Protein AF-A0A7X5SBS2-F1 (afdb_monomer)

Radius of gyration: 34.57 Å; Cα contacts (8 Å, |Δi|>4): 89; chains: 1; bounding box: 69×33×91 Å

Secondary structure (DSSP, 8-state):
-HHHHHHHHHHHHHHHHHHHHHHHHHHHTTPPPPHHHHHHHHHHHS-HHHHHHHHHHHHHHHHHHHHTT---S-HHHHHHHTT----PPPTBTTTB-SS-------PPTT--HHHHHHHHHHHHTT--SHHHHHHHHHHHH-

Foldseek 3Di:
DVVVVVVLVVQLVVLVVVLVCVQVVCVVVVHHDDPVVSVVSSVVRRPVVCVVCVVVV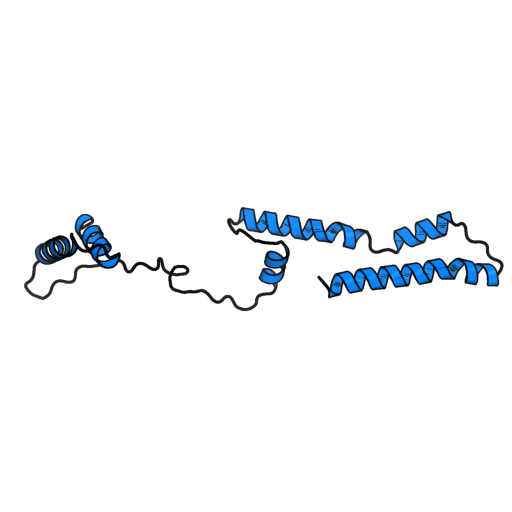LVVQQVVCVVVVHHDPGSVSSVVVVVDPDDDFDVAVTVDVNQDADDDQDDDPPDDSLNSLVVLLVVLVPPPGSHSVRSVVVSVVD

Structure (mmCIF, N/CA/C/O backbone):
data_AF-A0A7X5SBS2-F1
#
_entry.id   AF-A0A7X5SBS2-F1
#
loop_
_atom_site.group_PDB
_atom_site.id
_atom_site.type_symbol
_atom_site.label_atom_id
_atom_site.label_alt_id
_atom_site.label_comp_id
_atom_site.label_asym_id
_atom_site.label_entity_id
_atom_site.label_seq_id
_atom_site.pdbx_PDB_ins_code
_atom_site.Cartn_x
_atom_site.Cartn_y
_atom_site.Cartn_z
_atom_site.occupancy
_atom_site.B_iso_or_equiv
_atom_site.auth_seq_id
_atom_site.auth_comp_id
_atom_site.auth_asym_id
_atom_site.auth_atom_id
_atom_site.pdbx_PDB_model_num
ATOM 1 N N . GLU A 1 1 ? 9.464 -2.883 -7.842 1.00 69.19 1 GLU A N 1
ATOM 2 C CA . GLU A 1 1 ? 10.551 -1.889 -7.985 1.00 69.19 1 GLU A CA 1
ATOM 3 C C . GLU A 1 1 ? 11.785 -2.456 -8.685 1.00 69.19 1 GLU A C 1
ATOM 5 O O . GLU A 1 1 ? 12.035 -2.034 -9.802 1.00 69.19 1 GLU A O 1
ATOM 10 N N . ILE A 1 2 ? 12.476 -3.469 -8.137 1.00 80.69 2 ILE A N 1
ATOM 11 C CA . ILE A 1 2 ? 13.702 -4.042 -8.746 1.00 80.69 2 ILE A CA 1
ATOM 12 C C . ILE A 1 2 ? 13.506 -4.444 -10.218 1.00 80.69 2 ILE A C 1
ATOM 14 O O . ILE A 1 2 ? 14.307 -4.060 -11.062 1.00 80.69 2 ILE A O 1
ATOM 18 N N . ALA A 1 3 ? 12.420 -5.156 -10.542 1.00 84.69 3 ALA A N 1
ATOM 19 C CA . ALA A 1 3 ? 12.137 -5.580 -11.916 1.00 84.69 3 ALA A CA 1
ATOM 20 C C . ALA A 1 3 ? 11.961 -4.399 -12.889 1.00 84.69 3 ALA A C 1
ATOM 22 O O . ALA A 1 3 ? 12.453 -4.446 -14.012 1.00 84.69 3 ALA A O 1
ATOM 23 N N . LEU A 1 4 ? 11.300 -3.324 -12.451 1.00 86.69 4 LEU A N 1
ATOM 24 C CA . LEU A 1 4 ? 11.060 -2.152 -13.289 1.00 86.69 4 LEU A CA 1
ATOM 25 C C . LEU A 1 4 ? 12.327 -1.310 -13.454 1.00 86.69 4 LEU A C 1
ATOM 27 O O . LEU A 1 4 ? 12.637 -0.896 -14.564 1.00 86.69 4 LEU A O 1
ATOM 31 N N . THR A 1 5 ? 13.092 -1.102 -12.382 1.00 89.00 5 THR A N 1
ATOM 32 C CA . THR A 1 5 ? 14.395 -0.428 -12.461 1.00 89.00 5 THR A CA 1
ATOM 33 C C . THR A 1 5 ? 15.343 -1.192 -13.381 1.00 89.00 5 THR A C 1
ATOM 35 O O . THR A 1 5 ? 16.005 -0.582 -14.216 1.00 89.00 5 THR A O 1
ATOM 38 N N . LEU A 1 6 ? 15.361 -2.526 -13.284 1.00 93.81 6 LEU A N 1
ATOM 39 C CA . LEU A 1 6 ? 16.142 -3.383 -14.172 1.00 93.81 6 LEU A CA 1
ATOM 40 C C . LEU A 1 6 ? 15.684 -3.246 -15.627 1.00 93.81 6 LEU A C 1
ATOM 42 O O . LEU A 1 6 ? 16.524 -3.102 -16.508 1.00 93.81 6 LEU A O 1
ATOM 46 N N . LEU A 1 7 ? 14.371 -3.237 -15.876 1.00 93.25 7 LEU A N 1
ATOM 47 C CA . LEU A 1 7 ? 13.808 -3.044 -17.211 1.00 93.25 7 LEU A CA 1
ATOM 48 C C . LEU A 1 7 ? 14.217 -1.689 -17.803 1.00 93.25 7 LEU A C 1
ATOM 50 O O . LEU A 1 7 ? 14.725 -1.639 -18.920 1.00 93.25 7 LEU A O 1
ATOM 54 N N . LEU A 1 8 ? 14.035 -0.596 -17.057 1.00 93.38 8 LEU A N 1
ATOM 55 C CA . LEU A 1 8 ? 14.373 0.753 -17.516 1.00 93.38 8 LEU A CA 1
ATOM 56 C C . LEU A 1 8 ? 15.879 0.904 -17.760 1.00 93.38 8 LEU A C 1
ATOM 58 O O . LEU A 1 8 ? 16.279 1.489 -18.768 1.00 93.38 8 LEU A O 1
ATOM 62 N N . ALA A 1 9 ? 16.713 0.345 -16.880 1.00 94.19 9 ALA A N 1
ATOM 63 C CA . ALA A 1 9 ? 18.161 0.334 -17.048 1.00 94.19 9 ALA A CA 1
ATOM 64 C C . ALA A 1 9 ? 18.579 -0.483 -18.279 1.00 94.19 9 ALA A C 1
ATOM 66 O O . ALA A 1 9 ? 19.375 -0.002 -19.083 1.00 94.19 9 ALA A O 1
ATOM 67 N N . ALA A 1 10 ? 18.005 -1.675 -18.463 1.00 95.75 10 ALA A N 1
ATOM 68 C CA . ALA A 1 10 ? 18.274 -2.527 -19.614 1.00 95.75 10 ALA A CA 1
ATOM 69 C C . ALA A 1 10 ? 17.876 -1.836 -20.924 1.00 95.75 10 ALA A C 1
ATOM 71 O O . ALA A 1 10 ? 18.704 -1.733 -21.822 1.00 95.75 10 ALA A O 1
ATOM 72 N N . MET A 1 11 ? 16.661 -1.283 -21.014 1.00 95.12 11 MET A N 1
ATOM 73 C CA . MET A 1 11 ? 16.209 -0.551 -22.202 1.00 95.12 11 MET A CA 1
ATOM 74 C C . MET A 1 11 ? 17.098 0.659 -22.503 1.00 95.12 11 MET A C 1
ATOM 76 O O . MET A 1 11 ? 17.505 0.852 -23.646 1.00 95.12 11 MET A O 1
ATOM 80 N N . THR A 1 12 ? 17.448 1.445 -21.482 1.00 95.06 12 THR A N 1
ATOM 81 C CA . THR A 1 12 ? 18.332 2.611 -21.642 1.00 95.06 12 THR A CA 1
ATOM 82 C C . THR A 1 12 ? 19.705 2.195 -22.162 1.00 95.06 12 THR A C 1
ATOM 84 O O 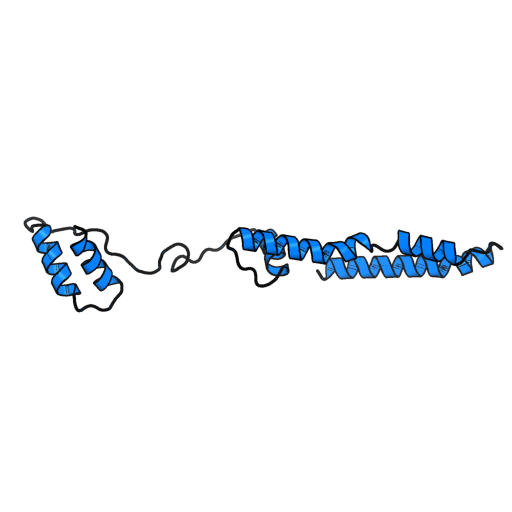. THR A 1 12 ? 20.208 2.796 -23.109 1.00 95.06 12 THR A O 1
ATOM 87 N N . LEU A 1 13 ? 20.295 1.141 -21.590 1.00 96.69 13 LEU A N 1
ATOM 88 C CA . LEU A 1 13 ? 21.589 0.617 -22.020 1.00 96.69 13 LEU A CA 1
ATOM 89 C C . LEU A 1 13 ? 21.530 0.083 -23.455 1.00 96.69 13 LEU A C 1
ATOM 91 O O . LEU A 1 13 ? 22.407 0.393 -24.259 1.00 96.69 13 LEU A O 1
ATOM 95 N N . THR A 1 14 ? 20.491 -0.681 -23.797 1.00 96.56 14 THR A N 1
ATOM 96 C CA . THR A 1 14 ? 20.289 -1.198 -25.153 1.00 96.56 14 THR A CA 1
ATOM 97 C C . THR A 1 14 ? 20.185 -0.061 -26.165 1.00 96.56 14 THR A C 1
ATOM 99 O O . THR A 1 14 ? 20.901 -0.078 -27.164 1.00 96.56 14 THR A O 1
ATOM 102 N N . PHE A 1 15 ? 19.356 0.956 -25.913 1.00 96.31 15 PHE A N 1
ATOM 103 C CA . PHE A 1 15 ? 19.217 2.085 -26.836 1.00 96.31 15 PHE A CA 1
ATOM 104 C C . PHE A 1 15 ? 20.482 2.933 -26.930 1.00 96.31 15 PHE A C 1
ATOM 106 O O . PHE A 1 15 ? 20.821 3.389 -28.019 1.00 96.31 15 PHE A O 1
ATOM 113 N N . LEU A 1 16 ? 21.222 3.085 -25.831 1.00 96.56 16 LEU A N 1
ATOM 114 C CA . LEU A 1 16 ? 22.517 3.755 -25.846 1.00 96.56 16 LEU A CA 1
ATOM 115 C C . LEU A 1 16 ? 23.511 3.014 -26.745 1.00 96.56 16 LEU A C 1
ATOM 117 O O . LEU A 1 16 ? 24.145 3.649 -27.582 1.00 96.56 16 LEU A O 1
ATOM 121 N N . ILE A 1 17 ? 23.614 1.685 -26.626 1.00 97.12 17 ILE A N 1
ATOM 122 C CA . ILE A 1 17 ? 24.486 0.866 -27.484 1.00 97.12 17 ILE A CA 1
ATOM 123 C C . ILE A 1 17 ? 24.063 0.984 -28.951 1.00 97.12 17 ILE A C 1
ATOM 125 O O . ILE A 1 17 ? 24.915 1.186 -29.817 1.00 97.12 17 ILE A O 1
ATOM 129 N N . VAL A 1 18 ? 22.758 0.909 -29.235 1.00 96.19 18 VAL A N 1
ATOM 130 C CA . VAL A 1 18 ? 22.227 1.070 -30.595 1.00 96.19 18 VAL A CA 1
ATOM 131 C C . VAL A 1 18 ? 22.644 2.422 -31.169 1.00 96.19 18 VAL A C 1
ATOM 133 O O . VAL A 1 18 ? 23.311 2.452 -32.200 1.00 96.19 18 VAL A O 1
ATOM 136 N N . VAL A 1 19 ? 22.344 3.530 -30.486 1.00 96.50 19 VAL A N 1
ATOM 137 C CA . VAL A 1 19 ? 22.664 4.881 -30.976 1.00 96.50 19 VAL A CA 1
ATOM 138 C C . VAL A 1 19 ? 24.176 5.096 -31.096 1.00 96.50 19 VAL A C 1
ATOM 140 O O . VAL A 1 19 ? 24.627 5.671 -32.084 1.00 96.50 19 VAL A O 1
ATOM 143 N N . ALA A 1 20 ? 24.973 4.589 -30.152 1.00 95.75 20 ALA A N 1
ATOM 144 C CA . ALA A 1 20 ? 26.431 4.697 -30.187 1.00 95.75 20 ALA A CA 1
ATOM 145 C C . ALA A 1 20 ? 27.071 3.893 -31.332 1.00 95.75 20 ALA A C 1
ATOM 147 O O . ALA A 1 20 ? 28.135 4.267 -31.821 1.00 95.75 20 ALA A O 1
ATOM 148 N N . SER A 1 21 ? 26.432 2.807 -31.779 1.00 96.12 21 SER A N 1
ATOM 149 C CA . SER A 1 21 ? 26.919 1.996 -32.902 1.00 96.12 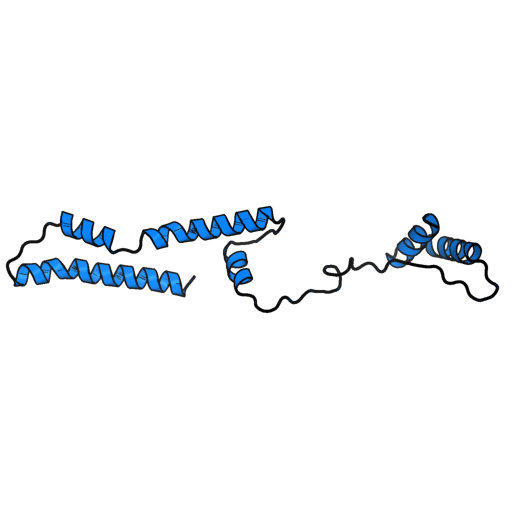21 SER A CA 1
ATOM 150 C C . SER A 1 21 ? 26.606 2.597 -34.280 1.00 96.12 21 SER A C 1
ATOM 152 O O . SER A 1 21 ? 27.325 2.325 -35.244 1.00 96.12 21 SER A O 1
ATOM 154 N N . LEU A 1 22 ? 25.579 3.454 -34.386 1.00 95.62 22 LEU A N 1
ATOM 155 C CA . LEU A 1 22 ? 25.124 4.025 -35.661 1.00 95.62 22 LEU A CA 1
ATOM 156 C C . LEU A 1 22 ? 26.202 4.818 -36.425 1.00 95.62 22 LEU A C 1
ATOM 158 O O . LEU A 1 22 ? 26.305 4.603 -37.632 1.00 95.62 22 LEU A O 1
ATOM 162 N N . PRO A 1 23 ? 27.033 5.682 -35.802 1.00 94.88 23 PRO A N 1
ATOM 163 C CA . PRO A 1 23 ? 28.094 6.399 -36.513 1.00 94.88 23 PRO A CA 1
ATOM 164 C C . PRO A 1 23 ? 29.107 5.478 -37.196 1.00 94.88 23 PRO A C 1
ATOM 166 O O . PRO A 1 23 ? 29.533 5.760 -38.312 1.00 94.88 23 PRO A O 1
ATOM 169 N N . ALA A 1 24 ? 29.473 4.365 -36.551 1.00 94.62 24 ALA A N 1
ATOM 170 C CA . ALA A 1 24 ? 30.422 3.407 -37.113 1.00 94.62 24 ALA A CA 1
ATOM 171 C C . ALA A 1 24 ? 29.829 2.679 -38.330 1.00 94.62 24 ALA A C 1
ATOM 173 O O . ALA A 1 24 ? 30.490 2.550 -39.360 1.00 94.62 24 ALA A O 1
ATOM 174 N N . ILE A 1 25 ? 28.564 2.257 -38.232 1.00 94.56 25 ILE A N 1
ATOM 175 C CA . ILE A 1 25 ? 27.844 1.599 -39.331 1.00 94.56 25 ILE A CA 1
ATOM 176 C C . ILE A 1 25 ? 27.636 2.572 -40.498 1.00 94.56 25 ILE A C 1
ATOM 178 O O . ILE A 1 25 ? 27.897 2.220 -41.646 1.00 94.56 25 ILE A O 1
ATOM 182 N N . ALA A 1 26 ? 27.207 3.803 -40.213 1.00 94.19 26 ALA A N 1
ATOM 183 C CA . ALA A 1 26 ? 26.998 4.835 -41.223 1.00 94.19 26 ALA A CA 1
ATOM 184 C C . ALA A 1 26 ? 28.310 5.208 -41.928 1.00 94.19 26 ALA A C 1
ATOM 186 O O . ALA A 1 26 ? 28.354 5.257 -43.157 1.00 94.19 26 ALA A O 1
ATOM 187 N N . GLY A 1 27 ? 29.397 5.361 -41.166 1.00 94.06 27 GLY A N 1
ATOM 188 C CA . GLY A 1 27 ? 30.727 5.615 -41.712 1.00 94.06 27 GLY A CA 1
ATOM 189 C C . GLY A 1 27 ? 31.206 4.503 -42.648 1.00 94.06 27 GLY A C 1
ATOM 190 O O . GLY A 1 27 ? 31.771 4.799 -43.698 1.00 94.06 27 GLY A O 1
ATOM 191 N N . PHE A 1 28 ? 30.915 3.236 -42.331 1.00 93.88 28 PHE A N 1
ATOM 192 C CA . PHE A 1 28 ? 31.251 2.099 -43.196 1.00 93.88 28 PHE A CA 1
ATOM 193 C C . PHE A 1 28 ? 30.550 2.153 -44.566 1.00 93.88 28 PHE A C 1
ATOM 195 O O . PHE A 1 28 ? 31.149 1.783 -45.572 1.00 93.88 28 PHE A O 1
ATOM 202 N N . VAL A 1 29 ? 29.310 2.650 -44.627 1.00 94.94 29 VAL A N 1
ATOM 203 C CA . VAL A 1 29 ? 28.547 2.807 -45.882 1.00 94.94 29 VAL A CA 1
ATOM 204 C C . VAL A 1 29 ? 28.703 4.192 -46.530 1.00 94.94 29 VAL A C 1
ATOM 206 O O . VAL A 1 29 ? 27.993 4.506 -47.483 1.00 94.94 29 VAL A O 1
ATOM 209 N N . GLY A 1 30 ? 29.626 5.027 -46.038 1.00 93.81 30 GLY A N 1
ATOM 210 C CA . GLY A 1 30 ? 29.909 6.358 -46.590 1.00 93.81 30 GLY A CA 1
ATOM 211 C C . GLY A 1 30 ? 28.877 7.437 -46.241 1.00 93.81 30 GLY A C 1
ATOM 212 O O . GLY A 1 30 ? 28.830 8.473 -46.900 1.00 93.81 30 GLY A O 1
ATOM 213 N N . VAL A 1 31 ? 28.049 7.213 -45.218 1.00 94.62 31 VAL A N 1
ATOM 214 C CA . VAL A 1 31 ? 27.033 8.161 -44.742 1.00 94.62 31 VAL A CA 1
ATOM 215 C C . VAL A 1 31 ? 27.529 8.866 -43.482 1.00 94.62 31 VAL A C 1
ATOM 217 O O . VAL A 1 31 ? 27.942 8.234 -42.513 1.00 94.62 31 VAL A O 1
ATOM 220 N N . THR A 1 32 ? 27.438 10.194 -43.457 1.00 91.75 32 THR A N 1
ATOM 221 C CA . THR A 1 32 ? 27.704 11.000 -42.259 1.00 91.75 32 THR A CA 1
ATOM 222 C C . THR A 1 32 ? 26.400 11.309 -41.533 1.00 91.75 32 THR A C 1
ATOM 224 O O . THR A 1 32 ? 25.485 11.880 -42.126 1.00 91.75 32 THR A O 1
ATOM 227 N N . LEU A 1 33 ? 26.317 10.961 -40.249 1.00 93.31 33 LEU A N 1
ATOM 228 C CA . LEU A 1 33 ? 25.170 11.294 -39.404 1.00 93.31 33 LEU A CA 1
ATOM 229 C C . LEU A 1 33 ? 25.435 12.590 -38.640 1.00 93.31 33 LEU A C 1
ATOM 231 O O . LEU A 1 33 ? 26.512 12.771 -38.074 1.00 93.31 33 LEU A O 1
ATOM 235 N N . ASP A 1 34 ? 24.433 13.464 -38.596 1.00 94.75 34 ASP A N 1
ATOM 236 C CA . ASP A 1 34 ? 24.466 14.672 -37.776 1.00 94.75 34 ASP A CA 1
ATOM 237 C C . ASP A 1 34 ? 24.357 14.298 -36.280 1.00 94.75 34 ASP A C 1
ATOM 239 O O . ASP A 1 34 ? 23.387 13.631 -35.889 1.00 94.75 34 ASP A O 1
ATOM 243 N N . PRO A 1 35 ? 25.305 14.727 -35.421 1.00 93.06 35 PRO A N 1
ATOM 244 C CA . PRO A 1 35 ? 25.218 14.544 -33.974 1.00 93.06 35 PRO A CA 1
ATOM 245 C C . PRO A 1 35 ? 23.894 15.015 -33.356 1.00 93.06 35 PRO A C 1
ATOM 247 O O . PRO A 1 35 ? 23.404 14.381 -32.422 1.00 93.06 35 PRO A O 1
ATOM 250 N N . LEU A 1 36 ? 23.277 16.081 -33.881 1.00 96.50 36 LEU A N 1
ATOM 251 C CA . LEU A 1 36 ? 21.979 16.572 -33.400 1.00 96.50 36 LEU A CA 1
ATOM 252 C C . LEU A 1 36 ? 20.867 15.535 -33.599 1.00 96.50 36 LEU A C 1
ATOM 254 O O . LEU A 1 36 ? 20.025 15.345 -32.720 1.00 96.50 36 LEU A O 1
ATOM 258 N N . LEU A 1 37 ? 20.890 14.828 -34.730 1.00 95.75 37 LEU A N 1
ATOM 259 C CA . LEU A 1 37 ? 19.896 13.815 -35.083 1.00 95.75 37 LEU A CA 1
ATOM 260 C C . LEU A 1 37 ? 20.045 12.568 -34.199 1.00 95.75 37 LEU A C 1
ATOM 262 O O . LEU A 1 37 ? 19.048 11.991 -33.769 1.00 95.75 37 LEU A O 1
ATOM 266 N N . LEU A 1 38 ? 21.282 12.206 -33.845 1.00 96.19 38 LEU A N 1
ATOM 267 C CA . LEU A 1 38 ? 21.574 11.129 -32.893 1.00 96.19 38 LEU A CA 1
ATOM 268 C C . LEU A 1 38 ? 21.094 11.459 -31.475 1.00 96.19 38 LEU A C 1
ATOM 270 O O . LEU A 1 38 ? 20.518 10.599 -30.810 1.00 96.19 38 LEU A O 1
ATOM 274 N N . ILE A 1 39 ? 21.295 12.700 -31.019 1.00 95.75 39 ILE A N 1
ATOM 275 C CA . ILE A 1 39 ? 20.804 13.156 -29.711 1.00 95.75 39 ILE A CA 1
ATOM 276 C C . ILE A 1 39 ? 19.275 13.130 -29.682 1.00 95.75 39 ILE A C 1
ATOM 278 O O . ILE A 1 39 ? 18.693 12.587 -28.744 1.00 95.75 39 ILE A O 1
ATOM 282 N N . ALA A 1 40 ? 18.621 13.673 -30.714 1.00 96.94 40 ALA A N 1
ATOM 283 C CA . ALA A 1 40 ? 17.165 13.659 -30.819 1.00 96.94 40 ALA A CA 1
ATOM 284 C C . ALA A 1 40 ? 16.616 12.224 -30.803 1.00 96.94 40 ALA A C 1
ATOM 286 O O . ALA A 1 40 ? 15.704 11.921 -30.035 1.00 96.94 40 ALA A O 1
ATOM 287 N N . LEU A 1 41 ? 17.227 11.321 -31.578 1.00 96.44 41 LEU A N 1
ATOM 288 C CA . LEU A 1 41 ? 16.870 9.904 -31.596 1.00 96.44 41 LEU A CA 1
ATOM 289 C C . LEU A 1 41 ? 17.022 9.258 -30.211 1.00 96.44 41 LEU A C 1
ATOM 291 O O . LEU A 1 41 ? 16.115 8.563 -29.762 1.00 96.44 41 LEU A O 1
ATOM 295 N N . LEU A 1 42 ? 18.133 9.509 -29.513 1.00 95.50 42 LEU A N 1
ATOM 296 C CA . LEU A 1 42 ? 18.365 8.975 -28.171 1.00 95.50 42 LEU A CA 1
ATOM 297 C C . LEU A 1 42 ? 17.294 9.445 -27.179 1.00 95.50 42 LEU A C 1
ATOM 299 O O . LEU A 1 42 ? 16.742 8.627 -26.446 1.00 95.50 42 LEU A O 1
ATOM 303 N N . VAL A 1 43 ? 16.967 10.740 -27.178 1.00 95.06 43 VAL A N 1
ATOM 304 C CA . VAL A 1 43 ? 15.921 11.306 -26.310 1.00 95.06 43 VAL A CA 1
ATOM 305 C C . VAL A 1 43 ? 14.556 10.681 -26.607 1.00 95.06 43 VAL A C 1
ATOM 307 O O . VAL A 1 43 ? 13.816 10.382 -25.672 1.00 95.06 43 VAL A O 1
ATOM 310 N N . CYS A 1 44 ? 14.236 10.441 -27.881 1.00 94.62 44 CYS A N 1
ATOM 311 C CA . CYS A 1 44 ? 12.990 9.786 -28.282 1.00 94.62 44 CYS A CA 1
ATOM 312 C C . CYS A 1 44 ? 12.920 8.299 -27.896 1.00 94.62 44 CYS A C 1
ATOM 314 O O . CYS A 1 44 ? 11.820 7.777 -27.733 1.00 94.62 44 CYS A O 1
ATOM 316 N N . LEU A 1 45 ? 14.060 7.611 -27.768 1.00 95.38 45 LEU A N 1
ATOM 317 C CA . LEU A 1 45 ? 14.116 6.179 -27.452 1.00 95.38 45 LEU A CA 1
ATOM 318 C C . LEU A 1 45 ? 14.171 5.888 -25.947 1.00 95.38 45 LEU A C 1
ATOM 320 O O . LEU A 1 45 ? 13.577 4.911 -25.492 1.00 95.38 45 LEU A O 1
ATOM 324 N N . ILE A 1 46 ? 14.890 6.696 -25.160 1.00 94.44 46 ILE A N 1
ATOM 325 C CA . ILE A 1 46 ? 15.016 6.463 -23.713 1.00 94.44 46 ILE A CA 1
ATOM 326 C C . ILE A 1 46 ? 13.627 6.579 -23.056 1.00 94.44 46 ILE A C 1
ATOM 328 O O . ILE A 1 46 ? 12.929 7.568 -23.289 1.00 94.44 46 ILE A O 1
ATOM 332 N N . PRO A 1 47 ? 13.227 5.637 -22.173 1.00 94.38 47 PRO A N 1
ATOM 333 C CA . PRO A 1 47 ? 11.909 5.622 -21.525 1.00 94.38 47 PRO A CA 1
ATOM 334 C C . PRO A 1 47 ? 11.772 6.677 -20.403 1.00 94.38 47 PRO A C 1
ATOM 336 O O . PRO A 1 47 ? 11.357 6.380 -19.279 1.00 94.38 47 PRO A O 1
ATOM 339 N N . THR A 1 48 ? 12.114 7.933 -20.701 1.00 93.19 48 THR A N 1
ATOM 340 C CA . THR A 1 48 ? 12.134 9.065 -19.761 1.00 93.19 48 THR A CA 1
ATOM 341 C C . THR A 1 48 ? 10.755 9.364 -19.181 1.00 93.19 48 THR A C 1
ATOM 343 O O . THR A 1 48 ? 10.644 9.664 -17.994 1.00 93.19 48 THR A O 1
ATOM 346 N N . THR A 1 49 ? 9.692 9.208 -19.977 1.00 93.25 49 THR A N 1
ATOM 347 C CA . THR A 1 49 ? 8.308 9.411 -19.529 1.00 93.25 49 THR A CA 1
ATOM 348 C C . THR A 1 49 ? 7.948 8.472 -18.382 1.00 93.25 49 THR A C 1
ATOM 350 O O . THR A 1 49 ? 7.471 8.920 -17.345 1.00 93.25 49 THR A O 1
ATOM 353 N N . ILE A 1 50 ? 8.221 7.172 -18.524 1.00 90.88 50 ILE A N 1
ATOM 354 C CA . ILE A 1 50 ? 7.897 6.183 -17.487 1.00 90.88 50 ILE A CA 1
ATOM 355 C C . ILE A 1 50 ? 8.775 6.409 -16.250 1.00 90.88 50 ILE A C 1
ATOM 357 O O . ILE A 1 50 ? 8.262 6.404 -15.131 1.00 90.88 50 ILE A O 1
ATOM 361 N N . GLY A 1 51 ? 10.073 6.671 -16.446 1.00 87.75 51 GLY A N 1
ATOM 362 C CA . GLY A 1 51 ? 11.002 6.957 -15.349 1.00 87.75 51 GLY A CA 1
ATOM 363 C C . GLY A 1 51 ? 10.600 8.181 -14.518 1.00 87.75 51 GLY A C 1
ATOM 364 O O . GLY A 1 51 ? 10.699 8.148 -13.294 1.00 87.75 51 GLY A O 1
ATOM 365 N N . GLY A 1 52 ? 10.095 9.236 -15.164 1.00 88.75 52 GLY A N 1
ATOM 366 C CA . GLY A 1 52 ? 9.649 10.457 -14.489 1.00 88.75 52 GLY A CA 1
ATOM 367 C C . GLY 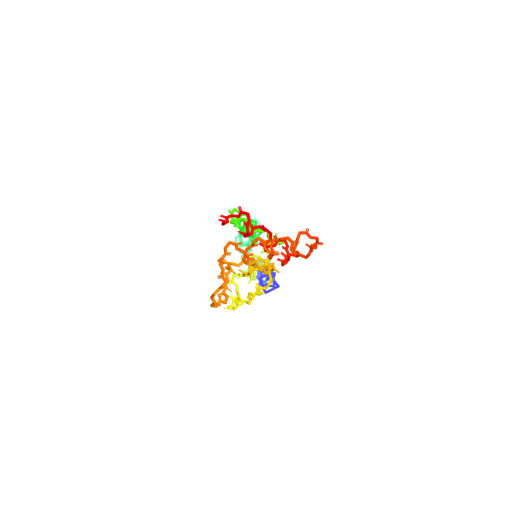A 1 52 ? 8.275 10.348 -13.823 1.00 88.75 52 GLY A C 1
ATOM 368 O O . GLY A 1 52 ? 8.047 10.974 -12.790 1.00 88.75 52 GLY A O 1
ATOM 369 N N . LEU A 1 53 ? 7.355 9.552 -14.379 1.00 92.12 53 LEU A N 1
ATOM 370 C CA . LEU A 1 53 ? 5.996 9.417 -13.840 1.00 92.12 53 LEU A CA 1
ATOM 371 C C . LEU A 1 53 ? 5.909 8.474 -12.633 1.00 92.12 53 LEU A C 1
ATOM 373 O O . LEU A 1 53 ? 4.976 8.587 -11.836 1.00 92.12 53 LEU A O 1
ATOM 377 N N . LEU A 1 54 ? 6.872 7.566 -12.462 1.00 87.94 54 LEU A N 1
ATOM 378 C CA . LEU A 1 54 ? 6.828 6.557 -11.404 1.00 87.94 54 LEU A CA 1
ATOM 379 C C . LEU A 1 54 ? 6.724 7.142 -9.979 1.00 87.94 54 LEU A C 1
ATOM 381 O O . LEU A 1 54 ? 5.832 6.723 -9.234 1.00 87.94 54 LEU A O 1
ATOM 385 N N . PRO A 1 55 ? 7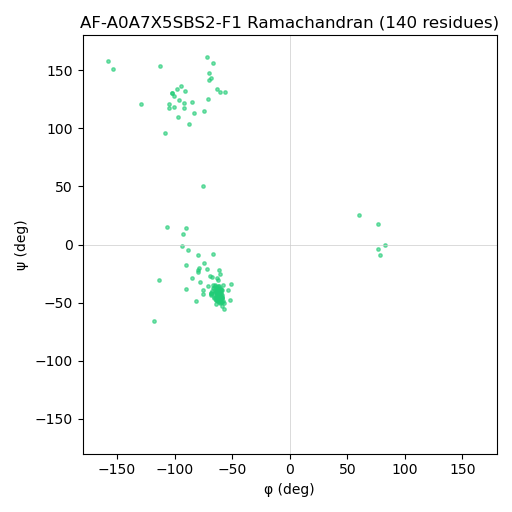.549 8.135 -9.578 1.00 87.06 55 PRO A N 1
ATOM 386 C CA . PRO A 1 55 ? 7.444 8.735 -8.247 1.00 87.06 55 PRO A CA 1
ATOM 387 C C . PRO A 1 55 ? 6.122 9.485 -8.052 1.00 87.06 55 PRO A C 1
ATOM 389 O O . PRO A 1 55 ? 5.540 9.447 -6.968 1.00 87.06 55 PRO A O 1
ATOM 392 N N . ALA A 1 56 ? 5.616 10.130 -9.110 1.00 89.25 56 ALA A N 1
ATOM 393 C CA . ALA A 1 56 ? 4.351 10.857 -9.073 1.00 89.25 56 ALA A CA 1
ATOM 394 C C . ALA A 1 56 ? 3.167 9.921 -8.787 1.00 89.25 56 ALA A C 1
ATOM 396 O O . ALA A 1 56 ? 2.311 10.253 -7.968 1.00 89.25 56 ALA A O 1
ATOM 397 N N . ILE A 1 57 ? 3.153 8.726 -9.391 1.00 88.38 57 ILE A N 1
ATOM 398 C CA . ILE A 1 57 ? 2.143 7.694 -9.112 1.00 88.38 57 ILE A CA 1
ATOM 399 C C . ILE A 1 57 ? 2.204 7.263 -7.640 1.00 88.38 57 ILE A C 1
ATOM 401 O O . ILE A 1 57 ? 1.167 7.196 -6.977 1.00 88.38 57 ILE A O 1
ATOM 405 N N . GLY A 1 58 ? 3.406 7.028 -7.102 1.00 86.88 58 GLY A N 1
ATOM 406 C CA . GLY A 1 58 ? 3.586 6.654 -5.696 1.00 86.88 58 GLY A CA 1
ATOM 407 C C . GLY A 1 58 ? 3.063 7.716 -4.722 1.00 86.88 58 GLY A C 1
ATOM 408 O O . GLY A 1 58 ? 2.349 7.394 -3.771 1.00 86.88 58 GLY A O 1
ATOM 409 N N . ILE A 1 59 ? 3.362 8.992 -4.983 1.00 90.38 59 ILE A N 1
ATOM 410 C CA . ILE A 1 59 ? 2.885 10.122 -4.169 1.00 90.38 59 ILE A CA 1
ATOM 411 C C . ILE A 1 59 ? 1.364 10.269 -4.265 1.00 90.38 59 ILE A C 1
ATOM 413 O O . ILE A 1 59 ? 0.691 10.412 -3.243 1.00 90.38 59 ILE A O 1
ATOM 417 N N . ALA A 1 60 ? 0.804 10.183 -5.473 1.00 90.88 60 ALA A N 1
ATOM 418 C CA . ALA A 1 60 ? -0.640 10.237 -5.673 1.00 90.88 60 ALA A CA 1
ATOM 419 C C . ALA A 1 60 ? -1.360 9.105 -4.918 1.00 90.88 60 ALA A C 1
ATOM 421 O O . ALA A 1 60 ? -2.391 9.343 -4.285 1.00 90.88 60 ALA A O 1
ATOM 422 N N . GLY A 1 61 ? -0.794 7.894 -4.919 1.00 90.25 61 GLY A N 1
ATOM 423 C CA . GLY A 1 61 ? -1.304 6.758 -4.150 1.00 90.25 61 GLY A CA 1
ATOM 424 C C . GLY A 1 61 ? -1.331 7.021 -2.642 1.00 90.25 61 GLY A C 1
ATOM 425 O O . GLY A 1 61 ? -2.357 6.796 -1.999 1.00 90.25 61 GLY A O 1
ATOM 426 N N . MET A 1 62 ? -0.245 7.563 -2.084 1.00 93.06 62 MET A N 1
ATOM 427 C CA . MET A 1 62 ? -0.174 7.913 -0.659 1.00 93.06 62 MET A CA 1
ATOM 428 C C . MET A 1 62 ? -1.193 8.983 -0.264 1.00 93.06 62 MET A C 1
ATOM 430 O O . MET A 1 62 ? -1.871 8.832 0.751 1.00 93.06 62 MET A O 1
ATOM 434 N N . ASN A 1 63 ? -1.351 10.031 -1.076 1.00 93.25 63 ASN A N 1
ATOM 435 C CA . ASN A 1 63 ? -2.332 11.081 -0.802 1.00 93.25 63 ASN A CA 1
ATOM 436 C C . ASN A 1 63 ? -3.760 10.526 -0.750 1.00 93.25 63 ASN A C 1
ATOM 438 O O . ASN A 1 63 ? -4.531 10.897 0.133 1.00 93.25 63 ASN A O 1
ATOM 442 N N . ARG A 1 64 ? -4.102 9.590 -1.645 1.00 91.88 64 ARG A N 1
ATOM 443 C CA . ARG A 1 64 ? -5.411 8.921 -1.626 1.00 91.88 64 ARG A CA 1
ATOM 444 C C . ARG A 1 64 ? -5.615 8.073 -0.371 1.00 91.88 64 ARG A C 1
ATOM 446 O O . ARG A 1 64 ? -6.703 8.112 0.196 1.00 91.88 64 ARG A O 1
ATOM 453 N N . ALA A 1 65 ? -4.591 7.343 0.075 1.00 92.94 65 ALA A N 1
ATOM 454 C CA . ALA A 1 65 ? -4.659 6.575 1.320 1.00 92.94 65 ALA A CA 1
ATOM 455 C C . ALA A 1 65 ? -4.889 7.495 2.532 1.00 92.94 65 ALA A C 1
ATOM 457 O O . ALA A 1 65 ? -5.767 7.233 3.353 1.00 92.94 65 ALA A O 1
ATOM 458 N N . LEU A 1 66 ? -4.183 8.629 2.582 1.00 94.31 66 LEU A N 1
ATOM 459 C CA . LEU A 1 66 ? -4.357 9.625 3.636 1.00 94.31 66 LEU A CA 1
ATOM 460 C C . LEU A 1 66 ? -5.772 10.222 3.640 1.00 94.31 66 LEU A C 1
ATOM 462 O O . LEU A 1 66 ? -6.372 10.352 4.703 1.00 94.31 66 LEU A O 1
ATOM 466 N N . SER A 1 67 ? -6.341 10.528 2.466 1.00 94.25 67 SER A N 1
ATOM 467 C CA . SER A 1 67 ? -7.737 10.985 2.348 1.00 94.25 67 SER A CA 1
ATOM 468 C C . SER A 1 67 ? -8.761 9.951 2.835 1.00 94.25 67 SER A C 1
ATOM 470 O O . SER A 1 67 ? -9.872 10.323 3.200 1.00 94.25 67 SER A O 1
ATOM 472 N N . ALA A 1 68 ? -8.395 8.668 2.872 1.00 94.12 68 ALA A N 1
ATOM 473 C CA . ALA A 1 68 ? -9.202 7.589 3.437 1.00 94.12 68 ALA A CA 1
ATOM 474 C C . ALA A 1 68 ? -8.927 7.342 4.937 1.00 94.12 68 ALA A C 1
ATOM 476 O O . ALA A 1 68 ? -9.335 6.314 5.470 1.00 94.12 68 ALA A O 1
ATOM 477 N N . ASN A 1 69 ? -8.243 8.267 5.625 1.00 95.31 69 ASN A N 1
ATOM 478 C CA . ASN A 1 69 ? -7.790 8.139 7.017 1.00 95.31 69 ASN A CA 1
ATOM 479 C C . ASN A 1 69 ? -6.829 6.960 7.261 1.00 95.31 69 ASN A C 1
ATOM 481 O O . ASN A 1 69 ? -6.721 6.461 8.380 1.00 95.31 69 ASN A O 1
ATOM 485 N N . VAL A 1 70 ? -6.105 6.522 6.227 1.00 94.69 70 VAL A N 1
ATOM 486 C CA . VAL A 1 70 ? -5.089 5.471 6.329 1.00 94.69 70 VAL A CA 1
ATOM 487 C C . VAL A 1 70 ? -3.701 6.100 6.267 1.00 94.69 70 VAL A C 1
ATOM 489 O O . VAL A 1 70 ? -3.305 6.693 5.264 1.00 94.69 70 VAL A O 1
ATOM 492 N N . LEU A 1 71 ? -2.929 5.942 7.342 1.00 93.62 71 LEU A N 1
ATOM 493 C CA . LEU A 1 71 ? -1.541 6.396 7.405 1.00 93.62 71 LEU A CA 1
ATOM 494 C C . LEU A 1 71 ? -0.603 5.310 6.870 1.00 93.62 71 LEU A C 1
ATOM 496 O O . LEU A 1 71 ? -0.300 4.333 7.555 1.00 93.62 71 LEU A O 1
ATOM 500 N N . ALA A 1 72 ? -0.115 5.496 5.645 1.00 91.06 72 ALA A N 1
ATOM 501 C CA . ALA A 1 72 ? 0.907 4.640 5.057 1.00 91.06 72 ALA A CA 1
ATOM 502 C C . ALA A 1 72 ? 2.312 5.181 5.361 1.00 91.06 72 ALA A C 1
ATOM 504 O O . ALA A 1 72 ? 2.595 6.357 5.151 1.00 91.06 72 ALA A O 1
ATOM 505 N N . LYS A 1 73 ? 3.223 4.310 5.816 1.00 89.62 73 LYS A N 1
ATOM 506 C CA . LYS A 1 73 ? 4.624 4.688 6.093 1.00 89.62 73 LYS A CA 1
ATOM 507 C C . LYS A 1 73 ? 5.446 4.943 4.825 1.00 89.62 73 LYS A C 1
ATOM 509 O O . LYS A 1 73 ? 6.490 5.581 4.896 1.00 89.62 73 LYS A O 1
ATOM 514 N N . SER A 1 74 ? 5.015 4.408 3.684 1.00 88.25 74 SER A N 1
ATOM 515 C CA . SER A 1 74 ? 5.679 4.577 2.392 1.00 88.25 74 SER A CA 1
ATOM 516 C C . SER A 1 74 ? 4.707 4.327 1.239 1.00 88.25 74 SER A C 1
ATOM 518 O O . SER A 1 74 ? 3.721 3.604 1.394 1.00 88.25 74 SER A O 1
ATOM 520 N N . GLY A 1 75 ? 5.019 4.859 0.054 1.00 85.75 75 GLY A N 1
ATOM 521 C CA . GLY A 1 75 ? 4.260 4.561 -1.167 1.00 85.75 75 GLY A CA 1
ATOM 522 C C . GLY A 1 75 ? 4.336 3.082 -1.536 1.00 85.75 75 GLY A C 1
ATOM 523 O O . GLY A 1 75 ? 3.358 2.514 -2.017 1.00 85.75 75 GLY A O 1
ATOM 524 N N . LYS A 1 76 ? 5.454 2.423 -1.198 1.00 84.25 76 LYS A N 1
ATOM 525 C CA . LYS A 1 76 ? 5.617 0.986 -1.409 1.00 84.25 76 LYS A CA 1
ATOM 526 C C . LYS A 1 76 ? 4.620 0.158 -0.599 1.00 84.25 76 LYS A C 1
ATOM 528 O O . LYS A 1 76 ? 4.126 -0.842 -1.105 1.00 84.25 76 LYS A O 1
ATOM 533 N N . ALA A 1 77 ? 4.297 0.577 0.625 1.00 88.62 77 ALA A N 1
ATOM 534 C CA . ALA A 1 77 ? 3.283 -0.099 1.432 1.00 88.62 77 ALA A CA 1
ATOM 535 C C . ALA A 1 77 ? 1.896 -0.039 0.767 1.00 88.62 77 ALA A C 1
ATOM 537 O O . ALA A 1 77 ? 1.171 -1.027 0.791 1.00 88.62 77 ALA A O 1
ATOM 538 N N . VAL A 1 78 ? 1.556 1.089 0.129 1.00 89.88 78 VAL A N 1
ATOM 539 C CA . VAL A 1 78 ? 0.293 1.258 -0.611 1.00 89.88 78 VAL A CA 1
ATOM 540 C C . VAL A 1 78 ? 0.261 0.387 -1.870 1.00 89.88 78 VAL A C 1
ATOM 542 O O . VAL A 1 78 ? -0.755 -0.236 -2.148 1.00 89.88 78 VAL A O 1
ATOM 545 N N . GLU A 1 79 ? 1.369 0.313 -2.611 1.00 86.19 79 GLU A N 1
ATOM 546 C CA . GLU A 1 79 ? 1.487 -0.550 -3.795 1.00 86.19 79 GLU A CA 1
ATOM 547 C C . GLU A 1 79 ? 1.339 -2.032 -3.422 1.00 86.19 79 GLU A C 1
ATOM 549 O O . GLU A 1 79 ? 0.540 -2.737 -4.026 1.00 86.19 79 GLU A O 1
ATOM 554 N N . VAL A 1 80 ? 2.067 -2.492 -2.395 1.00 87.50 80 VAL A N 1
ATOM 555 C CA . VAL A 1 80 ? 2.013 -3.890 -1.932 1.00 87.50 80 VAL A CA 1
ATOM 556 C C . VAL A 1 80 ? 0.631 -4.243 -1.395 1.00 87.50 80 VAL A C 1
ATOM 558 O O . VAL A 1 80 ? 0.161 -5.341 -1.650 1.00 87.50 80 VAL A O 1
ATOM 561 N N . ALA A 1 81 ? -0.051 -3.322 -0.706 1.00 89.56 81 ALA A N 1
ATOM 562 C CA . ALA A 1 81 ? -1.415 -3.554 -0.231 1.00 89.56 81 ALA A CA 1
ATOM 563 C C . ALA A 1 81 ? -2.419 -3.829 -1.368 1.00 89.56 81 ALA A C 1
ATOM 565 O O . ALA A 1 81 ? -3.430 -4.481 -1.127 1.00 89.56 81 ALA A O 1
ATOM 566 N N . GLY A 1 82 ? -2.150 -3.354 -2.591 1.00 87.81 82 GLY A N 1
ATOM 567 C CA . GLY A 1 82 ? -2.959 -3.665 -3.773 1.00 87.81 82 GLY A CA 1
ATOM 568 C C . GLY A 1 82 ? -2.769 -5.084 -4.318 1.00 87.81 82 GLY A C 1
ATOM 569 O O . GLY A 1 82 ? -3.603 -5.534 -5.093 1.00 87.81 82 GLY A O 1
ATOM 570 N N . ASP A 1 83 ? -1.704 -5.772 -3.903 1.00 90.75 83 ASP A N 1
ATOM 571 C CA . ASP A 1 83 ? -1.330 -7.131 -4.326 1.00 90.75 83 ASP A CA 1
ATOM 572 C C . ASP A 1 83 ? -1.602 -8.173 -3.220 1.00 90.75 83 ASP A C 1
ATOM 574 O O . ASP A 1 83 ? -1.061 -9.274 -3.224 1.00 90.75 83 ASP A O 1
ATOM 578 N N . VAL A 1 84 ? -2.391 -7.809 -2.201 1.00 93.75 84 VAL A N 1
ATOM 579 C CA . VAL A 1 84 ? -2.743 -8.701 -1.088 1.00 93.75 84 VAL A CA 1
ATOM 580 C C . VAL A 1 84 ? -4.040 -9.442 -1.403 1.00 93.75 84 VAL A C 1
ATOM 582 O O . VAL A 1 84 ? -5.092 -8.822 -1.537 1.00 93.75 84 VAL A O 1
ATOM 585 N N . ASP A 1 85 ? -3.984 -10.774 -1.411 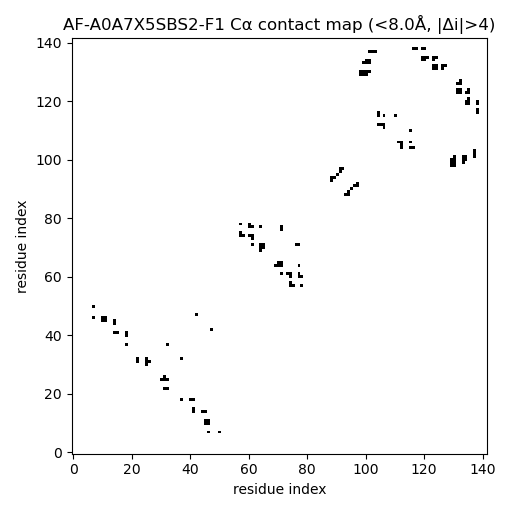1.00 96.62 85 ASP A N 1
ATOM 586 C CA . ASP A 1 85 ? -5.162 -11.627 -1.630 1.00 96.62 85 ASP A CA 1
ATOM 587 C C . ASP A 1 85 ? -5.969 -11.906 -0.352 1.00 96.62 85 ASP A C 1
ATOM 589 O O . ASP A 1 85 ? -7.175 -12.154 -0.398 1.00 96.62 85 ASP A O 1
ATOM 593 N N . VAL A 1 86 ? -5.300 -11.910 0.807 1.00 96.06 86 VAL A N 1
ATOM 594 C CA . VAL A 1 86 ? -5.890 -12.321 2.088 1.00 96.06 86 VAL A CA 1
ATOM 595 C C . VAL A 1 86 ? -5.648 -11.260 3.150 1.00 96.06 86 VAL A C 1
ATOM 597 O O . VAL A 1 86 ? -4.510 -10.963 3.512 1.00 96.06 86 VAL A O 1
ATOM 600 N N . LEU A 1 87 ? -6.739 -10.743 3.713 1.00 94.25 87 LEU A N 1
ATOM 601 C CA . LEU A 1 87 ? -6.706 -9.852 4.864 1.00 94.25 87 LEU A CA 1
ATOM 602 C C . LEU A 1 87 ? -6.955 -10.652 6.145 1.00 94.25 87 LEU A C 1
ATOM 604 O O . LEU A 1 87 ? -8.067 -11.113 6.401 1.00 94.25 87 LEU A O 1
ATOM 608 N N . LEU A 1 88 ? -5.918 -10.795 6.967 1.00 95.44 88 LEU A N 1
ATOM 609 C CA . LEU A 1 88 ? -6.039 -11.359 8.307 1.00 95.44 88 LEU A CA 1
ATOM 610 C C . LEU A 1 88 ? -6.279 -10.223 9.299 1.00 95.44 88 LEU A C 1
ATOM 612 O O . LEU A 1 88 ? -5.445 -9.333 9.456 1.00 95.44 88 LEU A O 1
ATOM 616 N N . LEU A 1 89 ? -7.431 -10.254 9.958 1.00 94.62 89 LEU A N 1
ATOM 617 C CA . LEU A 1 89 ? -7.817 -9.264 10.954 1.00 94.62 89 LEU A CA 1
ATOM 618 C C . LEU A 1 89 ? -7.585 -9.836 12.348 1.00 94.62 89 LEU A C 1
ATOM 620 O O . LEU A 1 89 ? -8.087 -10.915 12.668 1.00 94.62 89 LEU A O 1
ATOM 624 N N . ASP A 1 90 ? -6.868 -9.095 13.190 1.00 92.88 90 ASP A N 1
ATOM 625 C CA . ASP A 1 90 ? -6.826 -9.419 14.611 1.00 92.88 90 ASP A CA 1
ATOM 626 C C . ASP A 1 90 ? -8.205 -9.156 15.242 1.00 92.88 90 ASP A C 1
ATOM 628 O O . ASP A 1 90 ? -8.931 -8.232 14.867 1.00 92.88 90 ASP A O 1
ATOM 632 N N . LYS A 1 91 ? -8.623 -9.988 16.193 1.00 91.25 91 LYS A N 1
ATOM 633 C CA . LYS A 1 91 ? -9.940 -9.829 16.820 1.00 91.25 91 LYS A CA 1
ATOM 634 C C . LYS A 1 91 ? -9.901 -8.769 17.914 1.00 91.25 91 LYS A C 1
ATOM 636 O O . LYS A 1 91 ? -10.794 -7.921 17.989 1.00 91.25 91 LYS A O 1
ATOM 641 N N . THR A 1 92 ? -8.922 -8.852 18.806 1.00 84.88 92 THR A N 1
ATOM 642 C CA . THR A 1 92 ? -8.872 -8.042 20.029 1.00 84.88 92 THR A CA 1
ATOM 643 C C . THR A 1 92 ? -8.240 -6.693 19.714 1.00 84.88 92 THR A C 1
ATOM 645 O O . THR A 1 92 ? -7.136 -6.638 19.197 1.00 84.88 92 THR A O 1
ATOM 648 N N . GLY A 1 93 ? -8.934 -5.589 19.983 1.00 83.12 93 GLY A N 1
ATOM 649 C CA . GLY A 1 93 ? -8.428 -4.241 19.698 1.00 83.12 93 GLY A CA 1
ATOM 650 C C . GLY A 1 93 ? -8.484 -3.812 18.224 1.00 83.12 93 GLY A C 1
ATOM 651 O O . GLY A 1 93 ? -8.162 -2.665 17.934 1.00 83.12 93 GLY A O 1
ATOM 652 N N . THR A 1 94 ? -8.905 -4.692 17.302 1.00 89.06 94 THR A N 1
ATOM 653 C CA . THR A 1 94 ? -9.130 -4.364 15.878 1.00 89.06 94 THR A CA 1
ATOM 654 C C . THR A 1 94 ? -10.595 -4.577 15.482 1.00 89.06 94 THR A C 1
ATOM 656 O O . THR A 1 94 ? -11.292 -3.604 15.214 1.00 89.06 94 THR A O 1
ATOM 659 N N . ILE A 1 95 ? -11.110 -5.816 15.490 1.00 88.69 95 ILE A N 1
ATOM 660 C CA . ILE A 1 95 ? -12.551 -6.065 15.249 1.00 88.69 95 ILE A CA 1
ATOM 661 C C . ILE A 1 95 ? -13.392 -5.685 16.474 1.00 88.69 95 ILE A C 1
ATOM 663 O O . ILE A 1 95 ? -14.504 -5.176 16.356 1.00 88.69 95 ILE A O 1
ATOM 667 N N . THR A 1 96 ? -12.875 -5.982 17.664 1.00 85.88 96 THR A N 1
ATOM 668 C CA . THR A 1 96 ? -13.530 -5.710 18.946 1.00 85.88 96 THR A CA 1
ATOM 669 C C . THR A 1 96 ? -12.750 -4.655 19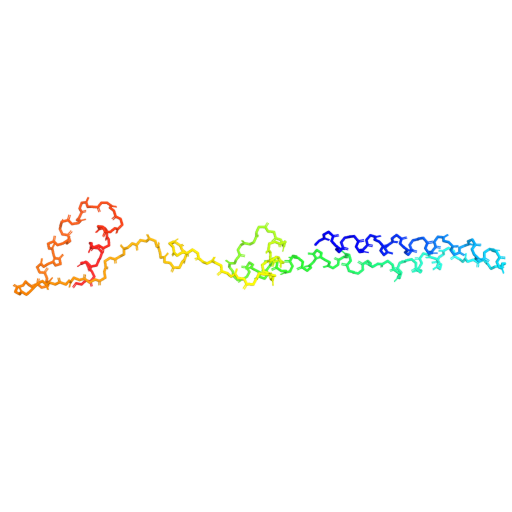.713 1.00 85.88 96 THR A C 1
ATOM 671 O O . THR A 1 96 ? -11.536 -4.558 19.565 1.00 85.88 96 THR A O 1
ATOM 674 N N . TYR A 1 97 ? -13.420 -3.909 20.587 1.00 79.19 97 TYR A N 1
ATOM 675 C CA . TYR A 1 97 ? -12.793 -2.849 21.385 1.00 79.19 97 TYR A CA 1
ATOM 676 C C . TYR A 1 97 ? -11.776 -3.357 22.428 1.00 79.19 97 TYR A C 1
ATOM 678 O O . TYR A 1 97 ? -11.022 -2.572 22.992 1.00 79.19 97 TYR A O 1
ATOM 686 N N . GLY A 1 98 ? -11.686 -4.677 22.636 1.00 75.44 98 GLY A N 1
ATOM 687 C CA . GLY A 1 98 ? -10.710 -5.302 23.534 1.00 75.44 98 GLY A CA 1
ATOM 688 C C . GLY A 1 98 ? -11.069 -5.218 25.020 1.00 75.44 98 GLY A C 1
ATOM 689 O O . GLY A 1 98 ? -10.457 -5.910 25.827 1.00 75.44 98 GLY A O 1
ATOM 690 N N . ASP A 1 99 ? -12.101 -4.455 25.375 1.00 76.12 99 ASP A N 1
ATOM 691 C CA . ASP A 1 99 ? -12.690 -4.372 26.703 1.00 76.12 99 ASP A CA 1
ATOM 692 C C . ASP A 1 99 ? -14.030 -5.126 26.747 1.00 76.12 99 ASP A C 1
ATOM 694 O O . ASP A 1 99 ? -14.971 -4.865 25.996 1.00 76.12 99 ASP A O 1
ATOM 698 N N . ARG A 1 100 ? -14.132 -6.127 27.626 1.00 79.38 100 ARG A N 1
ATOM 699 C CA . ARG A 1 100 ? -15.388 -6.860 27.810 1.00 79.38 100 ARG A CA 1
ATOM 700 C C . ARG A 1 100 ? -16.352 -5.978 28.591 1.00 79.38 100 ARG A C 1
ATOM 702 O O . ARG A 1 100 ? -16.111 -5.666 29.752 1.00 79.38 100 ARG A O 1
ATOM 709 N N . GLN A 1 101 ? -17.442 -5.588 27.942 1.00 88.00 101 GLN A N 1
ATOM 710 C CA . GLN A 1 101 ? -18.463 -4.736 28.540 1.00 88.00 101 GLN A CA 1
ATOM 711 C C . GLN A 1 101 ? -19.634 -5.579 29.057 1.00 88.00 101 GLN A C 1
ATOM 713 O O . GLN A 1 101 ? -20.143 -6.444 28.341 1.00 88.00 101 GLN A O 1
ATOM 718 N N . ALA A 1 102 ? -20.089 -5.310 30.282 1.00 92.38 102 ALA A N 1
ATOM 719 C CA . ALA A 1 102 ? -21.352 -5.831 30.788 1.00 92.38 102 ALA A CA 1
ATOM 720 C C . ALA A 1 102 ? -22.513 -5.330 29.913 1.00 92.38 102 ALA A C 1
ATOM 722 O O . ALA A 1 102 ? -22.623 -4.136 29.633 1.00 92.38 102 ALA A O 1
ATOM 723 N N . THR A 1 103 ? -23.392 -6.240 29.491 1.00 94.00 103 THR A N 1
ATOM 724 C CA . THR A 1 103 ? -24.508 -5.931 28.577 1.00 94.00 103 THR A CA 1
ATOM 725 C C . THR A 1 103 ? -25.880 -6.078 29.225 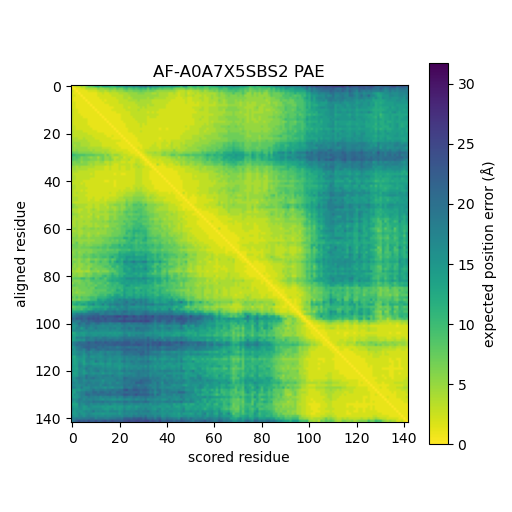1.00 94.00 103 THR A C 1
ATOM 727 O O . THR A 1 103 ? -26.810 -5.357 28.864 1.00 94.00 103 THR A O 1
ATOM 730 N N . ALA A 1 104 ? -26.028 -6.987 30.190 1.00 94.31 104 ALA A N 1
ATOM 731 C CA . ALA A 1 104 ? -27.304 -7.266 30.831 1.00 94.31 104 ALA A CA 1
ATOM 732 C C . ALA A 1 104 ? -27.136 -7.801 32.258 1.00 94.31 104 ALA A C 1
ATOM 734 O O . ALA A 1 104 ? -26.168 -8.492 32.573 1.00 94.31 104 ALA A O 1
ATOM 735 N N . PHE A 1 105 ? -28.134 -7.516 33.097 1.00 95.75 105 PHE A N 1
ATOM 736 C CA . PHE A 1 105 ? -28.320 -8.152 34.398 1.00 95.75 105 PHE A CA 1
ATOM 737 C C . PHE A 1 105 ? -29.403 -9.222 34.269 1.00 95.75 105 PHE A C 1
ATOM 739 O O . PHE A 1 105 ? -30.548 -8.905 33.941 1.00 95.75 105 PHE A O 1
ATOM 746 N N . HIS A 1 106 ? -29.044 -10.478 34.529 1.00 95.69 106 HIS A N 1
ATOM 747 C CA . HIS A 1 106 ? -29.959 -11.617 34.480 1.00 95.69 106 HIS A CA 1
ATOM 748 C C . HIS A 1 106 ? -30.241 -12.114 35.906 1.00 95.69 106 HIS A C 1
ATOM 750 O O . HIS A 1 106 ? -29.425 -12.859 36.451 1.00 95.69 106 HIS A O 1
ATOM 756 N N . PRO A 1 107 ? -31.347 -11.684 36.545 1.00 95.25 107 PRO A N 1
ATOM 757 C CA . PRO A 1 107 ? -31.699 -12.148 37.882 1.00 95.25 107 PRO A CA 1
ATOM 758 C C . PRO A 1 107 ? -32.150 -13.609 37.870 1.00 95.25 107 PRO A C 1
ATOM 760 O O . PRO A 1 107 ? -32.770 -14.085 36.918 1.00 95.25 107 PRO A O 1
ATOM 763 N N . LEU A 1 108 ? -31.851 -14.314 38.960 1.00 94.25 108 LEU A N 1
ATOM 764 C CA . LEU A 1 108 ? -32.425 -15.629 39.238 1.00 94.25 108 LEU A CA 1
ATOM 765 C C . LEU A 1 108 ? -33.906 -15.498 39.624 1.00 94.25 108 LEU A C 1
ATOM 767 O O . LEU A 1 108 ? -34.373 -14.426 40.011 1.00 94.25 108 LEU A O 1
ATOM 771 N N . ALA A 1 109 ? -34.647 -16.605 39.539 1.00 94.50 109 ALA A N 1
ATOM 772 C CA . ALA A 1 109 ? -36.055 -16.636 39.922 1.00 94.50 109 ALA A CA 1
ATOM 773 C C . ALA A 1 109 ? -36.249 -16.159 41.372 1.00 94.50 109 ALA A C 1
ATOM 775 O O . ALA A 1 109 ? -35.561 -16.617 42.283 1.00 94.50 109 ALA A O 1
ATOM 776 N N . GLY A 1 110 ? -37.195 -15.239 41.573 1.00 93.44 110 GLY A N 1
ATOM 777 C CA . GLY A 1 110 ? -37.482 -14.652 42.884 1.00 93.44 110 GLY A CA 1
ATOM 778 C C . GLY A 1 110 ? -36.565 -13.496 43.301 1.00 93.44 110 GLY A C 1
ATOM 779 O O . GLY A 1 110 ? -36.782 -12.945 44.375 1.00 93.44 110 GLY A O 1
ATOM 780 N N . ILE A 1 111 ? -35.585 -13.098 42.478 1.00 95.38 111 ILE A N 1
ATOM 781 C CA . ILE A 1 111 ? -34.755 -11.907 42.715 1.00 95.38 111 ILE A CA 1
ATOM 782 C C . ILE A 1 111 ? -35.238 -10.760 41.830 1.00 95.38 111 ILE A C 1
ATOM 784 O O . ILE A 1 111 ? -35.396 -10.918 40.618 1.00 95.38 111 ILE A O 1
ATOM 788 N N . ASP A 1 112 ? -35.445 -9.591 42.433 1.00 95.12 112 ASP A N 1
ATOM 789 C CA . ASP A 1 112 ? -35.757 -8.387 41.675 1.00 95.12 112 ASP A CA 1
ATOM 790 C C . ASP A 1 112 ? -34.537 -7.893 40.878 1.00 95.12 112 ASP A C 1
ATOM 792 O O . ASP A 1 112 ? -33.390 -7.914 41.335 1.00 95.12 112 ASP A O 1
ATOM 796 N N . ARG A 1 113 ? -34.789 -7.412 39.659 1.00 94.19 113 ARG A N 1
ATOM 797 C CA . ARG A 1 113 ? -33.734 -6.950 38.755 1.00 94.19 113 ARG A CA 1
ATOM 798 C C . ARG A 1 113 ? -33.017 -5.714 39.299 1.00 94.19 113 ARG A C 1
ATOM 800 O O . ARG A 1 113 ? -31.801 -5.625 39.125 1.00 94.19 113 ARG A O 1
ATOM 807 N N . ALA A 1 114 ? -33.731 -4.787 39.946 1.00 94.88 114 ALA A N 1
ATOM 808 C CA . ALA A 1 114 ? -33.106 -3.595 40.520 1.00 94.88 114 ALA A CA 1
ATOM 809 C C . ALA A 1 114 ? -32.199 -3.974 41.695 1.00 94.88 114 ALA A C 1
ATOM 811 O O . ALA A 1 114 ? -31.069 -3.498 41.778 1.00 94.88 114 ALA A O 1
ATOM 812 N N . GLN A 1 115 ? -32.635 -4.926 42.524 1.00 96.06 115 GLN A N 1
ATOM 813 C CA . GLN A 1 115 ? -31.819 -5.444 43.619 1.00 96.06 115 GLN A CA 1
ATOM 814 C C . GLN A 1 115 ? -30.501 -6.071 43.128 1.00 96.06 115 GLN A C 1
ATOM 816 O O . GLN A 1 115 ? -29.442 -5.775 43.685 1.00 96.06 115 GLN A O 1
ATOM 821 N N . LEU A 1 116 ? -30.534 -6.894 42.069 1.00 96.94 116 LEU A N 1
ATOM 822 C CA . LEU A 1 116 ? -29.315 -7.449 41.464 1.00 96.94 116 LEU A CA 1
ATOM 823 C C . LEU A 1 116 ? -28.400 -6.344 40.914 1.00 96.94 116 LEU A C 1
ATOM 825 O O . LEU A 1 116 ? -27.194 -6.374 41.159 1.00 96.94 116 LEU A O 1
ATOM 829 N N . ARG A 1 117 ? -28.967 -5.389 40.165 1.00 96.50 117 ARG A N 1
ATOM 830 C CA . ARG A 1 117 ? -28.228 -4.266 39.568 1.00 96.50 117 ARG A CA 1
ATOM 831 C C . ARG A 1 117 ? -27.488 -3.468 40.640 1.00 96.50 117 ARG A C 1
ATOM 833 O O . ARG A 1 117 ? -26.291 -3.226 40.498 1.00 96.50 117 ARG A O 1
ATOM 840 N N . ASP A 1 118 ? -28.186 -3.084 41.704 1.00 96.44 118 ASP A N 1
ATOM 841 C CA . ASP A 1 118 ? -27.640 -2.222 42.754 1.00 96.44 118 ASP A CA 1
ATOM 842 C C . ASP A 1 118 ? -26.556 -2.950 43.555 1.00 96.44 118 ASP A C 1
ATOM 844 O O . ASP A 1 118 ? -25.490 -2.390 43.811 1.00 96.44 118 ASP A O 1
ATOM 848 N N . ALA A 1 119 ? -26.774 -4.231 43.873 1.00 96.62 119 ALA A N 1
ATOM 849 C CA . ALA A 1 119 ? -25.770 -5.058 44.536 1.00 96.62 119 ALA A CA 1
ATOM 850 C C . ALA A 1 119 ? -24.507 -5.233 43.675 1.00 96.62 119 ALA A C 1
ATOM 852 O O . ALA A 1 119 ? -23.394 -5.056 44.173 1.00 96.62 119 ALA A O 1
ATOM 853 N N . ALA A 1 120 ? -24.669 -5.533 42.382 1.00 96.88 120 ALA A N 1
ATOM 854 C CA . ALA A 1 120 ? -23.554 -5.675 41.450 1.00 96.88 120 ALA A CA 1
ATOM 855 C C . ALA A 1 120 ? -22.784 -4.357 41.284 1.00 96.88 120 ALA A C 1
ATOM 857 O O . ALA A 1 120 ? -21.557 -4.353 41.317 1.00 96.88 120 ALA A O 1
ATOM 858 N N . MET A 1 121 ? -23.490 -3.227 41.178 1.00 96.56 121 MET A N 1
ATOM 859 C CA . MET A 1 121 ? -22.866 -1.909 41.121 1.00 96.56 121 MET A CA 1
ATOM 860 C C . MET A 1 121 ? -22.021 -1.640 42.364 1.00 96.56 121 MET A C 1
ATOM 862 O O . MET A 1 121 ? -20.851 -1.293 42.228 1.00 96.56 121 MET A O 1
ATOM 866 N N . LEU A 1 122 ? -22.598 -1.803 43.559 1.00 97.12 122 LEU A N 1
ATOM 867 C CA . LEU A 1 122 ? -21.913 -1.536 44.825 1.00 97.12 122 LEU A CA 1
ATOM 868 C C . LEU A 1 122 ? -20.682 -2.430 45.007 1.00 97.12 122 LEU A C 1
ATOM 870 O O . LEU A 1 122 ? -19.631 -1.933 45.406 1.00 97.12 122 LEU A O 1
ATOM 874 N N . ALA A 1 123 ? -20.786 -3.716 44.663 1.00 97.00 123 ALA A N 1
ATOM 875 C CA . ALA A 1 123 ? -19.665 -4.651 44.723 1.00 97.00 123 ALA A CA 1
ATOM 876 C C . ALA A 1 123 ? -18.539 -4.283 43.740 1.00 97.00 123 ALA A C 1
ATOM 878 O O . ALA A 1 123 ? -17.364 -4.439 44.063 1.00 97.00 123 ALA A O 1
ATOM 879 N N . SER A 1 124 ? -18.886 -3.754 42.563 1.00 96.81 124 SER A N 1
ATOM 880 C CA . SER A 1 124 ? -17.923 -3.366 41.527 1.00 96.81 124 SER A CA 1
ATOM 881 C C . SER A 1 124 ? -17.397 -1.930 41.654 1.00 96.81 124 SER A C 1
ATOM 883 O O . SER A 1 124 ? -16.503 -1.557 40.900 1.00 96.81 124 SER A O 1
ATOM 885 N N . LEU A 1 125 ? -17.887 -1.111 42.597 1.00 95.50 125 LEU A N 1
ATOM 886 C CA . LEU A 1 125 ? -17.451 0.290 42.748 1.00 95.50 125 LEU A CA 1
ATOM 887 C C . LEU A 1 125 ? -15.944 0.439 42.991 1.00 95.50 125 LEU A C 1
ATOM 889 O O . LEU A 1 125 ? -15.347 1.415 42.538 1.00 95.50 125 LEU A O 1
ATOM 893 N N . ALA A 1 126 ? -15.346 -0.504 43.719 1.00 95.75 126 ALA A N 1
ATOM 894 C CA . ALA A 1 126 ? -13.923 -0.498 44.040 1.00 95.75 126 ALA A CA 1
ATOM 895 C C . ALA A 1 126 ? -13.070 -1.301 43.043 1.00 95.75 126 ALA A C 1
ATOM 897 O O . ALA A 1 126 ? -11.853 -1.351 43.204 1.00 95.75 126 ALA A O 1
ATOM 898 N N . ASP A 1 127 ? -13.681 -1.930 42.035 1.00 95.56 127 ASP A N 1
ATOM 899 C CA . ASP A 1 127 ? -12.972 -2.751 41.057 1.00 95.56 127 ASP A CA 1
ATOM 900 C C . ASP A 1 127 ? -12.380 -1.866 39.937 1.00 95.56 127 ASP A C 1
ATOM 902 O O . ASP A 1 127 ? -13.124 -1.253 39.160 1.00 95.56 127 ASP A O 1
ATOM 906 N N . PRO A 1 128 ? -11.040 -1.754 39.829 1.00 92.25 128 PRO A N 1
ATOM 907 C CA . PRO A 1 128 ? -10.400 -0.880 38.851 1.00 92.25 128 PRO A CA 1
ATOM 908 C C . PRO A 1 128 ? -10.349 -1.477 37.434 1.00 92.25 128 PRO A C 1
ATOM 910 O O . PRO A 1 128 ? -9.957 -0.759 36.501 1.00 92.25 128 PRO A O 1
ATOM 913 N N . THR A 1 129 ? -10.703 -2.757 37.264 1.00 91.81 129 THR A N 1
ATOM 914 C CA . THR A 1 129 ? -10.639 -3.469 35.979 1.00 91.81 129 THR A CA 1
ATOM 915 C C . THR A 1 129 ? -11.648 -2.916 34.958 1.00 91.81 129 THR A C 1
ATOM 917 O O . THR A 1 129 ? -12.649 -2.295 35.338 1.00 91.81 129 THR A O 1
ATOM 920 N N . PRO A 1 130 ? -11.407 -3.089 33.641 1.00 89.94 130 PRO A N 1
ATOM 921 C CA . PRO A 1 130 ? -12.383 -2.743 32.603 1.00 89.94 130 PRO A CA 1
ATOM 922 C C . PRO A 1 130 ? -13.754 -3.394 32.833 1.00 89.94 130 PRO A C 1
ATOM 924 O O . PRO A 1 130 ? -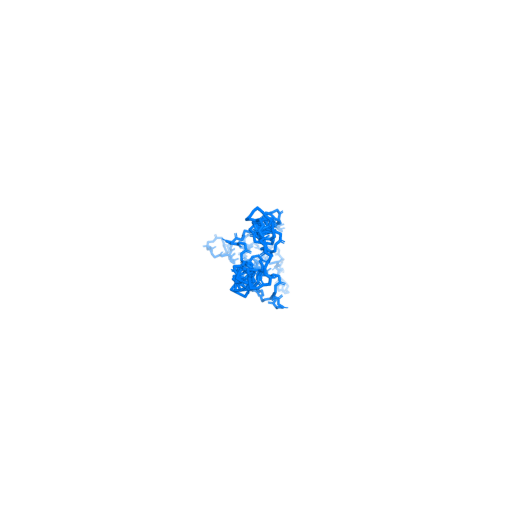14.783 -2.741 32.663 1.00 89.94 130 PRO A O 1
ATOM 927 N N . GLU A 1 131 ? -13.765 -4.647 33.283 1.00 91.06 131 GLU A N 1
ATOM 928 C CA . GLU A 1 131 ? -14.965 -5.423 33.574 1.00 91.06 131 GLU A CA 1
ATOM 929 C C . GLU A 1 131 ? -15.761 -4.806 34.729 1.00 91.06 131 GLU A C 1
ATOM 931 O O . GLU A 1 131 ? -16.946 -4.508 34.555 1.00 91.06 131 GLU A O 1
ATOM 936 N N . GLY A 1 132 ? -15.119 -4.522 35.868 1.00 93.56 132 GLY A N 1
ATOM 937 C CA . GLY A 1 132 ? -15.764 -3.870 37.012 1.00 93.56 132 GLY A CA 1
ATOM 938 C C . GLY A 1 132 ? -16.347 -2.499 36.655 1.00 93.56 132 GLY A C 1
ATOM 939 O O . GLY A 1 132 ? -17.516 -2.208 36.928 1.00 93.56 132 GLY A O 1
ATOM 940 N N . LYS A 1 133 ? -15.578 -1.684 35.922 1.00 93.69 133 LYS A N 1
ATOM 941 C CA . LYS A 1 133 ? -16.042 -0.388 35.399 1.00 93.69 133 LYS A CA 1
ATOM 942 C C . LYS A 1 133 ? -17.241 -0.529 34.462 1.00 93.69 133 LYS A C 1
ATOM 944 O O . LYS A 1 133 ? -18.139 0.317 34.499 1.00 93.69 133 LYS A O 1
ATOM 949 N N . SER A 1 134 ? -17.282 -1.578 33.641 1.00 94.75 134 SER A N 1
ATOM 950 C CA . SER A 1 134 ? -18.398 -1.825 32.724 1.00 94.75 134 SER A CA 1
ATOM 951 C C . SER A 1 134 ? -19.703 -2.152 33.458 1.00 94.75 134 SER A C 1
ATOM 953 O O . SER A 1 134 ? -20.758 -1.653 33.067 1.00 94.75 134 SER A O 1
ATOM 955 N N . ILE A 1 135 ? -19.634 -2.900 34.568 1.00 95.94 135 ILE A N 1
ATOM 956 C CA . ILE A 1 135 ? -20.795 -3.230 35.409 1.00 95.94 135 ILE A CA 1
ATOM 957 C C . ILE A 1 135 ? -21.374 -1.955 36.026 1.00 95.94 135 ILE A C 1
ATOM 959 O O . ILE A 1 135 ? -22.575 -1.704 35.920 1.00 95.94 135 ILE A O 1
ATOM 963 N N . VAL A 1 136 ? -20.517 -1.105 36.604 1.00 95.94 136 VAL A N 1
ATOM 964 C CA . VAL A 1 136 ? -20.934 0.179 37.196 1.00 95.94 136 VAL A CA 1
ATOM 965 C C . VAL A 1 136 ? -21.543 1.103 36.138 1.00 95.94 136 VAL A C 1
ATOM 967 O O . VAL A 1 136 ? -22.546 1.770 36.396 1.00 95.94 136 VAL A O 1
ATOM 970 N N . LYS A 1 137 ? -20.966 1.145 34.930 1.00 95.38 137 LYS A N 1
ATOM 971 C CA . LYS A 1 137 ? -21.497 1.936 33.812 1.00 95.38 137 LYS A CA 1
ATOM 972 C C . LYS A 1 137 ? -22.886 1.454 33.389 1.00 95.38 137 LYS A C 1
ATOM 974 O O . LYS A 1 137 ? -23.782 2.285 33.264 1.00 95.38 137 LYS A O 1
ATOM 979 N N . LEU A 1 138 ? -23.070 0.145 33.203 1.00 95.69 138 LEU A N 1
ATOM 980 C CA . LEU A 1 138 ? -24.356 -0.437 32.815 1.00 95.69 138 LEU A CA 1
ATOM 981 C C . LEU A 1 138 ? -25.429 -0.182 33.881 1.00 95.69 138 LEU A C 1
ATOM 983 O O . LEU A 1 138 ? -26.542 0.211 33.546 1.00 95.69 138 LEU A O 1
ATOM 987 N N . ALA A 1 139 ? -25.081 -0.353 35.158 1.00 95.62 139 ALA A N 1
ATOM 988 C CA . ALA A 1 139 ? -25.993 -0.119 36.273 1.00 95.62 139 ALA A CA 1
ATOM 989 C C . ALA A 1 139 ? -26.450 1.341 36.394 1.00 95.62 139 ALA A C 1
ATOM 991 O O . ALA A 1 139 ? -27.549 1.589 36.861 1.00 95.62 139 ALA A O 1
ATOM 992 N N . ARG A 1 140 ? -25.638 2.316 35.967 1.00 94.38 140 ARG A N 1
ATOM 993 C CA . ARG A 1 140 ? -26.039 3.736 35.942 1.00 94.38 140 ARG A CA 1
ATOM 994 C C . ARG A 1 140 ? -26.929 4.102 34.753 1.00 94.38 140 ARG A C 1
ATOM 996 O O . ARG A 1 140 ? -27.563 5.151 34.783 1.00 94.38 140 ARG A O 1
ATOM 1003 N N . GLN A 1 141 ? -26.913 3.301 33.689 1.00 92.62 141 GLN A N 1
ATOM 1004 C CA . GLN A 1 141 ? -27.695 3.537 32.471 1.00 92.62 141 GLN A CA 1
ATOM 1005 C C . GLN A 1 141 ? -29.086 2.886 32.509 1.00 92.62 141 GLN A C 1
ATOM 1007 O O . GLN A 1 141 ? -29.933 3.257 31.699 1.00 92.62 141 GLN A O 1
ATOM 1012 N N . GLN A 1 142 ? -29.304 1.919 33.407 1.00 84.81 142 GLN A N 1
ATOM 1013 C CA . GLN A 1 142 ? -30.572 1.208 33.625 1.00 84.81 142 GLN A CA 1
ATOM 1014 C C . GLN A 1 142 ? -31.173 1.606 34.964 1.00 84.81 142 GLN A C 1
ATOM 1016 O O . GLN A 1 142 ? -32.408 1.736 35.054 1.00 84.81 142 GLN A O 1
#

InterPro domains:
  IPR006391 P-type ATPase, B chain, subfamily IA [PTHR43743] (1-142)
  IPR018303 P-type ATPase, phosphorylation site [PS00154] (90-96)
  IPR023299 P-type ATPase, cytoplasmic domain N [G3DSA:3.40.1110.10] (104-142)
  IPR023299 P-type ATPase, cytoplasmic domain N [SSF81660] (100-142)

Organism: Xanthomonas perforans (NCBI:txid442694)

Sequence (142 aa):
EIALTLLLAAMTLTFLIVVASLPAIAGFVGVTLDPLLLIALLVCLIPTTIGGLLPAIGIAGMNRALSANVLAKSGKAVEVAGDVDVLLLDKTGTITYGDRQATAFHPLAGIDRAQLRDAAMLASLADPTPEGKSIVKLARQQ

pLDDT: mean 92.41, std 4.73, range [69.19, 97.12]

Mean predicted aligned error: 9.0 Å

Solvent-accessible surface area (backbone atoms only — not comparable to full-atom values): 8496 Å² total; per-residue (Å²): 106,70,69,56,56,50,48,54,51,49,52,40,52,52,51,50,52,53,62,66,47,45,60,61,56,31,50,74,75,76,41,86,77,59,68,69,57,54,52,53,49,49,61,74,65,40,64,55,68,61,67,63,46,51,63,54,52,35,51,53,51,43,53,54,36,44,76,70,77,38,89,69,96,42,41,66,57,57,57,53,61,75,72,60,92,74,87,86,74,59,56,72,63,66,76,35,85,66,64,66,65,57,82,78,87,83,59,58,92,95,49,56,60,66,61,51,38,52,53,51,22,63,71,21,70,80,38,87,49,64,50,28,47,22,40,37,53,45,48,73,76,108

Nearest PDB structures (foldseek):
  6hrb-assembly1_B  TM=7.377E-01  e=2.220E-07  Escherichia coli K-12
  7nnl-assembly1_B  TM=8.051E-01  e=9.932E-07  Escherichia coli
  7zrd-assembly1_B  TM=6.044E-01  e=1.460E-07  Escherichia coli
  4umw-assembly1_A  TM=8.574E-01  e=7.759E-02  Shigella sonnei